Protein AF-A0A9D2LY71-F1 (afdb_monomer_lite)

Structure (mmCIF, N/CA/C/O backbone):
data_AF-A0A9D2LY71-F1
#
_entry.id   AF-A0A9D2LY71-F1
#
loop_
_atom_site.group_PDB
_atom_site.id
_atom_site.type_symbol
_atom_site.label_atom_id
_atom_site.label_alt_id
_atom_site.label_comp_id
_atom_site.label_asym_id
_atom_site.label_entity_id
_atom_site.label_seq_id
_atom_site.pdbx_PDB_ins_code
_atom_site.Cartn_x
_atom_site.Cartn_y
_atom_site.Cartn_z
_atom_site.occupancy
_atom_site.B_iso_or_equiv
_atom_site.auth_seq_id
_atom_site.auth_comp_id
_atom_site.auth_asym_id
_atom_site.auth_atom_id
_atom_site.pdbx_PDB_model_num
ATOM 1 N N . MET A 1 1 ? 0.838 22.059 14.231 1.00 53.69 1 MET A N 1
ATOM 2 C CA . MET A 1 1 ? -0.315 21.622 13.424 1.00 53.69 1 MET A CA 1
ATOM 3 C C . MET A 1 1 ? -0.124 20.137 13.253 1.00 53.69 1 MET A C 1
ATOM 5 O O . MET A 1 1 ? 0.918 19.759 12.726 1.00 53.69 1 MET A O 1
ATOM 9 N N . ASP A 1 2 ? -1.015 19.324 13.809 1.00 83.06 2 ASP A N 1
ATOM 10 C CA . ASP A 1 2 ? -0.918 17.875 13.637 1.00 83.06 2 ASP A CA 1
ATOM 11 C C . ASP A 1 2 ? -1.165 17.541 12.164 1.00 83.06 2 ASP A C 1
ATOM 13 O O . ASP A 1 2 ? -2.017 18.160 11.521 1.00 83.06 2 ASP A O 1
ATOM 17 N N . LYS A 1 3 ? -0.361 16.631 11.607 1.00 89.75 3 LYS A N 1
ATOM 18 C CA . LYS A 1 3 ? -0.497 16.214 10.208 1.00 89.75 3 LYS A CA 1
ATOM 19 C C . LYS A 1 3 ? -1.794 15.438 10.031 1.00 89.75 3 LYS A C 1
ATOM 21 O O . LYS A 1 3 ? -2.147 14.608 10.866 1.00 89.75 3 LYS A O 1
ATOM 26 N N . MET A 1 4 ? -2.471 15.677 8.916 1.00 95.06 4 MET A N 1
ATOM 27 C CA . MET A 1 4 ? -3.653 14.907 8.544 1.00 95.06 4 MET A CA 1
ATOM 28 C C . MET A 1 4 ? -3.239 13.500 8.104 1.00 95.06 4 MET A C 1
ATOM 30 O O . MET A 1 4 ? -2.153 13.306 7.559 1.00 95.06 4 MET A O 1
ATOM 34 N N . ILE A 1 5 ? -4.115 12.511 8.295 1.00 97.31 5 ILE A N 1
ATOM 35 C CA . ILE A 1 5 ? -3.808 11.104 7.989 1.00 97.31 5 ILE A CA 1
ATOM 36 C C . ILE A 1 5 ? -3.322 10.882 6.544 1.00 97.31 5 ILE A C 1
ATOM 38 O O . ILE A 1 5 ? -2.374 10.127 6.355 1.00 97.31 5 ILE A O 1
ATOM 42 N N . HIS A 1 6 ? -3.885 11.568 5.539 1.00 97.62 6 HIS A N 1
ATOM 43 C CA . HIS A 1 6 ? -3.418 11.445 4.148 1.00 97.62 6 HIS A CA 1
ATOM 44 C C . HIS A 1 6 ? -1.952 11.877 3.985 1.00 97.62 6 HIS A C 1
ATOM 46 O O . HIS A 1 6 ? -1.190 11.187 3.317 1.00 97.62 6 HIS A O 1
ATOM 52 N N . GLN A 1 7 ? -1.530 12.942 4.677 1.00 97.69 7 GLN A N 1
ATOM 53 C CA . GLN A 1 7 ? -0.146 13.431 4.659 1.00 97.69 7 GLN A CA 1
ATOM 54 C C . GLN A 1 7 ? 0.801 12.427 5.326 1.00 97.69 7 GLN A C 1
ATOM 56 O O . GLN A 1 7 ? 1.894 12.174 4.834 1.00 97.69 7 GLN A O 1
ATOM 61 N N . LEU A 1 8 ? 0.374 11.809 6.433 1.00 97.94 8 LEU A N 1
ATOM 62 C CA . LEU A 1 8 ? 1.162 10.773 7.109 1.00 97.94 8 LEU A CA 1
ATOM 63 C C . LEU A 1 8 ? 1.327 9.520 6.237 1.00 97.94 8 LEU A C 1
ATOM 65 O O . LEU A 1 8 ? 2.415 8.942 6.185 1.00 97.94 8 LEU A O 1
ATOM 69 N N . ILE A 1 9 ? 0.256 9.108 5.550 1.00 98.19 9 ILE A N 1
ATOM 70 C CA . ILE A 1 9 ? 0.277 7.993 4.597 1.00 98.19 9 ILE A CA 1
ATOM 71 C C . ILE A 1 9 ? 1.227 8.306 3.439 1.00 98.19 9 ILE A C 1
ATOM 73 O O . ILE A 1 9 ? 2.107 7.496 3.159 1.00 98.19 9 ILE A O 1
ATOM 77 N N . GLU A 1 10 ? 1.092 9.474 2.809 1.00 98.19 10 GLU A N 1
ATOM 78 C CA . GLU A 1 10 ? 1.968 9.937 1.729 1.00 98.19 10 GLU A CA 1
ATOM 79 C C . GLU A 1 10 ? 3.444 9.899 2.141 1.00 98.19 10 GLU A C 1
ATOM 81 O O . GLU A 1 10 ? 4.254 9.263 1.469 1.00 98.19 10 GLU A O 1
ATOM 86 N N . GLU A 1 11 ? 3.794 10.508 3.275 1.00 98.06 11 GLU A N 1
ATOM 87 C CA . GLU A 1 11 ? 5.174 10.551 3.770 1.00 98.06 11 GLU A CA 1
ATOM 88 C C . GLU A 1 11 ? 5.741 9.158 4.036 1.00 98.06 11 GLU A C 1
ATOM 90 O O . GLU A 1 11 ? 6.899 8.875 3.714 1.00 98.06 11 GLU A O 1
ATOM 95 N N . THR A 1 12 ? 4.926 8.272 4.606 1.00 97.94 12 THR A N 1
ATOM 96 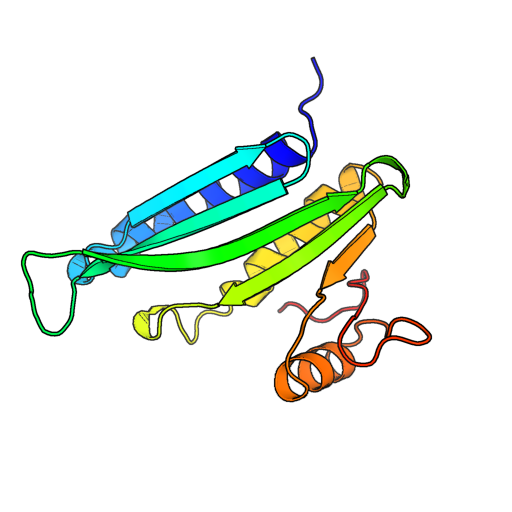C CA . THR A 1 12 ? 5.360 6.915 4.936 1.00 97.94 12 THR A CA 1
ATOM 97 C C . THR A 1 12 ? 5.531 6.065 3.685 1.00 97.94 12 THR A C 1
ATOM 99 O O . THR A 1 12 ? 6.518 5.339 3.568 1.00 97.94 12 THR A O 1
ATOM 102 N N . VAL A 1 13 ? 4.599 6.152 2.734 1.00 97.94 13 VAL A N 1
ATOM 103 C CA . VAL A 1 13 ? 4.693 5.418 1.469 1.00 97.94 13 VAL A CA 1
ATOM 104 C C . VAL A 1 13 ? 5.849 5.954 0.625 1.00 97.94 13 VAL A C 1
ATOM 106 O O . VAL A 1 13 ? 6.623 5.155 0.106 1.00 97.94 13 VAL A O 1
ATOM 109 N N . SER A 1 14 ? 6.035 7.275 0.569 1.00 98.31 14 SER A N 1
ATOM 110 C CA . SER A 1 14 ? 7.176 7.909 -0.100 1.00 98.31 14 SER A CA 1
ATOM 111 C C . SER A 1 14 ? 8.502 7.431 0.489 1.00 98.31 14 SER A C 1
ATOM 113 O O . SER A 1 14 ? 9.340 6.889 -0.229 1.00 98.31 14 SER A O 1
ATOM 115 N N . SER A 1 15 ? 8.655 7.506 1.815 1.00 98.25 15 SER A N 1
ATOM 116 C CA . SER A 1 15 ? 9.868 7.052 2.510 1.00 98.25 15 SER A CA 1
ATOM 117 C C . SER A 1 15 ? 10.141 5.561 2.302 1.00 98.25 15 SER A C 1
ATOM 119 O O . SER A 1 15 ? 11.295 5.147 2.217 1.00 98.25 15 SER A O 1
ATOM 121 N N . TYR A 1 16 ? 9.086 4.746 2.210 1.00 97.75 16 TYR A N 1
ATOM 122 C CA . TYR A 1 16 ? 9.205 3.315 1.946 1.00 97.75 16 TYR A CA 1
ATOM 123 C C . TYR A 1 16 ? 9.608 3.008 0.498 1.00 97.75 16 TYR A C 1
ATOM 125 O O . TYR A 1 16 ? 10.341 2.049 0.265 1.00 97.75 16 TYR A O 1
ATOM 133 N N . LEU A 1 17 ? 9.141 3.803 -0.470 1.00 97.38 17 LEU A N 1
ATOM 134 C CA . LEU A 1 17 ? 9.424 3.592 -1.889 1.00 97.38 17 LEU A CA 1
ATOM 135 C C . LEU A 1 17 ? 10.752 4.192 -2.351 1.00 97.38 17 LEU A C 1
ATOM 137 O O . LEU A 1 17 ? 11.350 3.672 -3.289 1.00 97.38 17 LEU A O 1
ATOM 141 N N . HIS A 1 18 ? 11.235 5.245 -1.694 1.00 97.94 18 HIS A N 1
ATOM 142 C CA . HIS A 1 18 ? 12.435 5.972 -2.107 1.00 97.94 18 HIS A CA 1
ATOM 143 C C . HIS A 1 18 ? 13.683 5.083 -2.290 1.00 97.94 18 HIS A C 1
ATOM 145 O O . HIS A 1 18 ? 14.332 5.194 -3.330 1.00 97.94 18 HIS A O 1
ATOM 151 N N . PRO A 1 19 ? 13.996 4.125 -1.389 1.00 97.31 19 PRO A N 1
ATOM 152 C CA . PRO A 1 19 ? 15.132 3.220 -1.587 1.00 97.31 19 PRO A CA 1
ATOM 153 C C . PRO A 1 19 ? 15.035 2.367 -2.862 1.00 97.31 19 PRO A C 1
ATOM 155 O O . PRO A 1 19 ? 16.057 1.967 -3.417 1.00 97.31 19 PRO A O 1
ATOM 158 N N . PHE A 1 20 ? 13.821 2.110 -3.363 1.00 96.69 20 PHE A N 1
ATOM 159 C CA . PHE A 1 20 ? 13.619 1.292 -4.557 1.00 96.69 20 PHE A CA 1
ATOM 160 C C . PHE A 1 20 ? 14.036 1.983 -5.861 1.00 96.69 20 PHE A C 1
ATOM 162 O O . PHE A 1 20 ? 14.243 1.291 -6.856 1.00 96.69 20 PHE A O 1
ATOM 169 N N . GLN A 1 21 ? 14.206 3.310 -5.869 1.00 96.50 21 GLN A N 1
ATOM 170 C CA . GLN A 1 21 ? 14.766 4.027 -7.023 1.00 96.50 21 GLN A CA 1
ATOM 171 C C . GLN A 1 21 ? 16.212 3.604 -7.299 1.00 96.50 21 GLN A C 1
ATOM 173 O O . GLN A 1 21 ? 16.581 3.417 -8.455 1.00 96.50 21 GLN A O 1
ATOM 178 N N . GLU A 1 22 ? 17.013 3.373 -6.254 1.00 96.88 22 GLU A N 1
ATOM 179 C CA . GLU A 1 22 ? 18.373 2.850 -6.421 1.00 96.88 22 GLU A CA 1
ATOM 180 C C . GLU A 1 22 ? 18.358 1.338 -6.691 1.00 96.88 22 GLU A C 1
ATOM 182 O O . GLU A 1 22 ? 19.022 0.882 -7.624 1.00 96.88 22 GLU A O 1
ATOM 187 N N . ASP A 1 23 ? 17.565 0.561 -5.937 1.00 95.94 23 ASP A N 1
ATOM 188 C CA . ASP A 1 23 ? 17.487 -0.902 -6.105 1.00 95.94 23 ASP A CA 1
ATOM 189 C C . ASP A 1 23 ? 17.052 -1.322 -7.519 1.00 95.94 23 ASP A C 1
ATOM 191 O O . ASP A 1 23 ? 17.479 -2.371 -8.006 1.00 95.94 23 ASP A O 1
ATOM 195 N N . TYR A 1 24 ? 16.196 -0.524 -8.166 1.00 95.38 24 TYR A N 1
ATOM 196 C CA . TYR A 1 24 ? 15.637 -0.798 -9.492 1.00 95.38 24 TYR A CA 1
ATOM 197 C C . TYR A 1 24 ? 16.015 0.272 -10.528 1.00 95.38 24 TYR A C 1
ATOM 199 O O . TYR A 1 24 ? 15.279 0.502 -11.494 1.00 95.38 24 TYR A O 1
ATOM 207 N N . LYS A 1 25 ? 17.177 0.918 -10.373 1.00 94.69 25 LYS A N 1
ATOM 208 C CA . LYS A 1 25 ? 17.662 1.933 -11.328 1.00 94.69 25 LYS A CA 1
ATOM 209 C C . LYS A 1 25 ? 17.787 1.410 -12.760 1.00 94.69 25 LYS A C 1
ATOM 211 O O . LYS A 1 25 ? 17.513 2.138 -13.710 1.00 94.69 25 LYS A O 1
ATOM 216 N N . ASP A 1 26 ? 18.118 0.127 -12.925 1.00 93.19 26 ASP A N 1
ATOM 217 C CA . ASP A 1 26 ? 18.224 -0.528 -14.236 1.00 93.19 26 ASP A CA 1
ATOM 218 C C . ASP A 1 26 ? 16.858 -0.655 -14.933 1.00 93.19 26 ASP A C 1
ATOM 220 O O . ASP A 1 26 ? 16.776 -0.782 -16.157 1.00 93.19 26 ASP A O 1
ATOM 224 N N . GLN A 1 27 ? 15.771 -0.606 -14.157 1.00 94.44 27 GLN A N 1
ATOM 225 C CA . GLN A 1 27 ? 14.397 -0.551 -14.647 1.00 94.44 27 GLN A CA 1
ATOM 226 C C . GLN A 1 27 ? 13.896 0.892 -14.776 1.00 94.44 27 GLN A C 1
ATOM 228 O O . GLN A 1 27 ? 12.728 1.078 -15.104 1.00 94.44 27 GLN A O 1
ATOM 233 N N . ALA A 1 28 ? 14.747 1.900 -14.545 1.00 94.62 28 ALA A N 1
ATOM 234 C CA . ALA A 1 28 ? 14.365 3.309 -14.471 1.00 94.62 28 ALA A CA 1
ATOM 235 C C . ALA A 1 28 ? 13.160 3.527 -13.536 1.00 94.62 28 ALA A C 1
ATOM 237 O O . ALA A 1 28 ? 12.208 4.217 -13.900 1.00 94.62 28 ALA A O 1
ATOM 238 N N . PHE A 1 29 ? 13.172 2.859 -12.374 1.00 96.19 29 PHE A N 1
ATOM 239 C CA . PHE A 1 29 ? 12.079 2.954 -11.415 1.00 96.19 29 PHE A CA 1
ATOM 240 C C . PHE A 1 29 ? 11.968 4.368 -10.851 1.00 96.19 29 PHE A C 1
ATOM 242 O O . PHE A 1 29 ? 12.928 4.903 -10.298 1.00 96.19 29 PHE A O 1
ATOM 249 N N . ASP A 1 30 ? 10.768 4.924 -10.938 1.00 97.44 30 ASP A N 1
ATOM 250 C CA . ASP A 1 30 ? 10.399 6.181 -10.301 1.00 97.44 30 ASP A CA 1
ATOM 251 C C . ASP A 1 30 ? 8.943 6.123 -9.821 1.00 97.44 30 ASP A C 1
ATOM 253 O O . ASP A 1 30 ? 8.212 5.182 -10.145 1.00 97.44 30 ASP A O 1
ATOM 257 N N . PHE A 1 31 ? 8.497 7.105 -9.041 1.00 98.31 31 PHE A N 1
ATOM 258 C CA . PHE A 1 31 ? 7.120 7.163 -8.564 1.00 98.31 31 PHE A CA 1
ATOM 259 C C . PHE A 1 31 ? 6.632 8.590 -8.308 1.00 98.31 31 PHE A C 1
ATOM 261 O O . PHE A 1 31 ? 7.395 9.491 -7.976 1.00 98.31 31 PHE A O 1
ATOM 268 N N . SER A 1 32 ? 5.319 8.772 -8.413 1.00 98.19 32 SER A N 1
ATOM 269 C CA . SER A 1 32 ? 4.602 9.972 -7.993 1.00 98.19 32 SER A CA 1
ATOM 270 C C . SER A 1 32 ? 3.475 9.592 -7.038 1.00 98.19 32 SER A C 1
ATOM 272 O O . SER A 1 32 ? 2.889 8.511 -7.154 1.00 98.19 32 SER A O 1
ATOM 274 N N . ILE A 1 33 ? 3.176 10.480 -6.090 1.00 98.56 33 ILE A N 1
ATOM 275 C CA . ILE A 1 33 ? 2.071 10.311 -5.146 1.00 98.56 33 ILE A CA 1
ATOM 276 C C . ILE A 1 33 ? 1.116 11.487 -5.304 1.00 98.56 33 ILE A C 1
ATOM 278 O O . ILE A 1 33 ? 1.511 12.634 -5.110 1.00 98.56 33 ILE A O 1
ATOM 282 N N . ASP A 1 34 ? -0.136 11.179 -5.619 1.00 98.19 34 ASP A N 1
ATOM 283 C CA . ASP A 1 34 ? -1.237 12.130 -5.604 1.00 98.19 34 ASP A CA 1
ATOM 284 C C . ASP A 1 34 ? -2.009 11.946 -4.297 1.00 98.19 34 ASP A C 1
ATOM 286 O O . ASP A 1 34 ? -2.614 10.903 -4.040 1.00 98.19 34 ASP A O 1
ATOM 290 N N . SER A 1 35 ? -1.940 12.958 -3.438 1.00 96.88 35 SER A N 1
ATOM 291 C CA . SER A 1 35 ? -2.446 12.922 -2.069 1.00 96.88 35 SER A CA 1
ATOM 292 C C . SER A 1 35 ? -3.497 14.006 -1.878 1.00 96.88 35 SER A C 1
ATOM 294 O O . SER A 1 35 ? -3.263 15.192 -2.120 1.00 96.88 35 SER A O 1
ATOM 296 N N . TYR A 1 36 ? -4.681 13.588 -1.449 1.00 94.56 36 TYR A N 1
ATOM 297 C CA . TYR A 1 36 ? -5.835 14.442 -1.220 1.00 94.56 36 TYR A CA 1
ATOM 298 C C . TYR A 1 36 ? -6.429 14.144 0.149 1.00 94.56 36 TYR A C 1
ATOM 300 O O . TYR A 1 36 ? -6.204 13.086 0.732 1.00 94.56 36 TYR A O 1
ATOM 308 N N . PHE A 1 37 ? -7.279 15.052 0.629 1.00 96.12 37 PHE A N 1
ATOM 309 C CA . PHE A 1 37 ? -7.959 14.896 1.914 1.00 96.12 37 PHE A CA 1
ATOM 310 C C . PHE A 1 37 ? -8.590 13.500 2.086 1.00 96.12 37 PHE A C 1
ATOM 312 O O . PHE A 1 37 ? -8.336 12.848 3.092 1.00 96.12 37 PHE A O 1
ATOM 319 N N . ASN A 1 38 ? -9.289 13.008 1.054 1.00 97.12 38 ASN A N 1
ATOM 320 C CA . ASN A 1 38 ? -10.035 11.745 1.081 1.00 97.12 38 ASN A CA 1
ATOM 321 C C . ASN A 1 38 ? -9.325 10.559 0.401 1.00 97.12 38 ASN A C 1
ATOM 323 O O . ASN A 1 38 ? -9.971 9.538 0.158 1.00 97.12 38 ASN A O 1
ATOM 327 N N . GLY A 1 39 ? -8.047 10.653 0.027 1.00 97.25 39 GLY A N 1
ATOM 328 C CA . GLY A 1 39 ? -7.414 9.545 -0.691 1.00 97.25 39 GLY A CA 1
ATOM 329 C C . GLY A 1 39 ? -5.966 9.764 -1.088 1.00 97.25 39 GLY A C 1
ATOM 330 O O . GLY A 1 39 ? -5.480 10.890 -1.124 1.00 97.25 39 GLY A O 1
ATOM 331 N N . VAL A 1 40 ? -5.293 8.659 -1.396 1.00 98.44 40 VAL A N 1
ATOM 332 C CA . VAL A 1 40 ? -3.903 8.634 -1.862 1.00 98.44 40 VAL A CA 1
ATOM 333 C C . VAL A 1 40 ? -3.801 7.662 -3.034 1.00 98.44 40 VAL A C 1
ATOM 335 O O . VAL A 1 40 ? -4.271 6.524 -2.948 1.00 98.44 40 VAL A O 1
ATOM 338 N N . GLU A 1 41 ? -3.177 8.100 -4.122 1.00 98.69 41 GLU A N 1
ATOM 339 C CA . GLU A 1 41 ? -2.820 7.270 -5.269 1.00 98.69 41 GLU A CA 1
ATOM 340 C C . GLU A 1 41 ? -1.310 7.322 -5.500 1.00 98.69 41 GLU A C 1
ATOM 342 O O . GLU A 1 41 ? -0.689 8.379 -5.431 1.00 98.69 41 GLU A O 1
ATOM 347 N N . VAL A 1 42 ? -0.715 6.163 -5.769 1.00 98.50 42 VAL A N 1
ATOM 348 C CA . VAL A 1 42 ? 0.703 6.038 -6.096 1.00 98.50 42 VAL A CA 1
ATOM 349 C C . VAL A 1 42 ? 0.828 5.447 -7.483 1.00 98.50 42 VAL A C 1
ATOM 351 O O . VAL A 1 42 ? 0.455 4.291 -7.711 1.00 98.50 42 VAL A O 1
ATOM 354 N N . THR A 1 43 ? 1.415 6.223 -8.384 1.00 98.44 43 THR A N 1
ATOM 355 C CA . THR A 1 43 ? 1.796 5.763 -9.716 1.00 98.44 43 THR A CA 1
ATOM 356 C C . THR A 1 43 ? 3.295 5.526 -9.735 1.00 98.44 43 THR A C 1
ATOM 358 O O . THR A 1 43 ? 4.069 6.402 -9.364 1.00 98.44 43 THR A O 1
ATOM 361 N N . VAL A 1 44 ? 3.712 4.338 -10.164 1.00 97.56 44 VAL A N 1
ATOM 362 C CA . VAL A 1 44 ? 5.119 4.039 -10.443 1.00 97.56 44 VAL A CA 1
ATOM 363 C C . VAL A 1 44 ? 5.384 4.085 -11.936 1.00 97.56 44 VAL A C 1
ATOM 365 O O . VAL A 1 44 ? 4.495 3.829 -12.748 1.00 97.56 44 VAL A O 1
ATOM 368 N N . TYR A 1 45 ? 6.628 4.366 -12.286 1.00 96.88 45 TYR A N 1
ATOM 369 C CA . TYR A 1 45 ? 7.129 4.428 -13.647 1.00 96.88 45 TYR A CA 1
ATOM 370 C C . TYR A 1 45 ? 8.309 3.476 -13.770 1.00 96.88 45 TYR A C 1
ATOM 372 O O . TYR A 1 45 ? 9.106 3.339 -12.845 1.00 96.88 45 TYR A O 1
ATOM 380 N N . TYR A 1 46 ? 8.405 2.789 -14.901 1.00 95.00 46 TYR A N 1
ATOM 381 C CA . TYR A 1 46 ? 9.547 1.941 -15.228 1.00 95.00 46 TYR A CA 1
ATOM 382 C C . TYR A 1 46 ? 9.718 1.839 -16.739 1.00 95.00 46 TYR A C 1
ATOM 384 O O . TYR A 1 46 ? 8.799 2.123 -17.507 1.00 95.00 46 TYR A O 1
ATOM 392 N N . LYS A 1 47 ? 10.904 1.430 -17.177 1.00 93.75 47 LYS A N 1
ATOM 393 C CA . LYS A 1 47 ? 11.271 1.269 -18.582 1.00 93.75 47 LYS A CA 1
ATOM 394 C C . LYS A 1 47 ? 10.257 0.404 -19.334 1.00 93.75 47 LYS A C 1
ATOM 396 O O . LYS A 1 47 ? 9.942 -0.707 -18.909 1.00 93.75 47 LYS A O 1
ATOM 401 N N . ASN A 1 48 ? 9.777 0.889 -20.476 1.00 90.06 48 ASN A N 1
ATOM 402 C CA . ASN A 1 48 ? 8.915 0.107 -21.353 1.00 90.06 48 ASN A CA 1
ATOM 403 C C . ASN A 1 48 ? 9.722 -1.012 -22.043 1.00 90.06 48 ASN A C 1
ATOM 405 O O . ASN A 1 48 ? 10.754 -0.759 -22.666 1.00 90.06 48 ASN A O 1
ATOM 409 N N . GLU A 1 49 ? 9.239 -2.255 -21.947 1.00 81.81 49 GLU A N 1
ATOM 410 C CA . GLU A 1 49 ? 9.923 -3.442 -22.490 1.00 81.81 49 GLU A CA 1
ATOM 411 C C . GLU A 1 49 ? 10.074 -3.408 -24.022 1.00 81.81 49 GLU A C 1
ATOM 413 O O . GLU A 1 49 ? 11.028 -3.967 -24.561 1.00 81.81 49 GLU A O 1
ATOM 418 N N . TYR A 1 50 ? 9.163 -2.732 -24.726 1.00 86.38 50 TYR A N 1
ATOM 419 C CA . TYR A 1 50 ?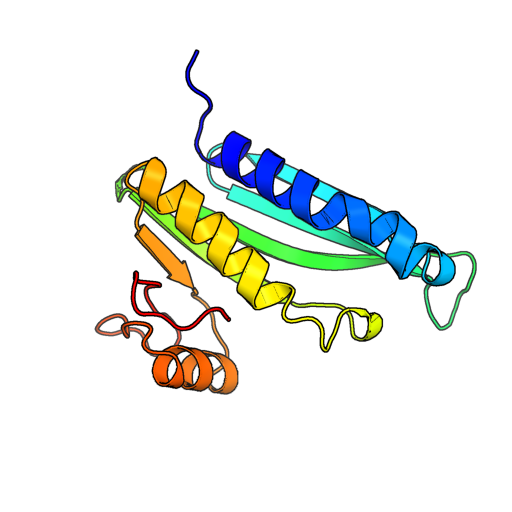 9.132 -2.654 -26.190 1.00 86.38 50 TYR A CA 1
ATOM 420 C C . TYR A 1 50 ? 9.700 -1.339 -26.732 1.00 86.38 50 TYR A C 1
ATOM 422 O O . TYR A 1 50 ? 10.076 -1.267 -27.902 1.00 86.38 50 TYR A O 1
ATOM 430 N N . LYS A 1 51 ? 9.763 -0.299 -25.893 1.00 88.62 51 LYS A N 1
ATOM 431 C CA . LYS A 1 51 ? 10.255 1.035 -26.247 1.00 88.62 51 LYS A CA 1
ATOM 432 C C . LYS A 1 51 ? 11.185 1.580 -25.155 1.00 88.62 51 LYS A C 1
ATOM 434 O O . LYS A 1 51 ? 10.738 2.329 -24.295 1.00 88.62 51 LYS A O 1
ATOM 439 N N . PRO A 1 52 ? 12.480 1.230 -25.189 1.00 80.31 52 PRO A N 1
ATOM 440 C CA . PRO A 1 52 ? 13.442 1.533 -24.127 1.00 80.31 52 PRO A CA 1
ATOM 441 C C . PRO A 1 52 ? 13.560 2.999 -23.688 1.00 80.31 52 PRO A C 1
ATOM 443 O O . PRO A 1 52 ? 13.998 3.228 -22.563 1.00 80.31 52 PRO A O 1
ATOM 446 N N . ASP A 1 53 ? 13.196 3.946 -24.554 1.00 85.56 53 ASP A N 1
ATOM 447 C CA . ASP A 1 53 ? 13.256 5.391 -24.294 1.00 85.56 53 ASP A CA 1
ATOM 448 C C . ASP A 1 53 ? 11.960 5.949 -23.664 1.00 85.56 53 ASP A C 1
ATOM 450 O O . ASP A 1 53 ? 11.899 7.125 -23.311 1.00 85.56 53 ASP A O 1
ATOM 454 N N . GLU A 1 54 ? 10.914 5.125 -23.520 1.00 90.81 54 GLU A N 1
ATOM 455 C CA . GLU A 1 54 ? 9.636 5.483 -22.894 1.00 90.81 54 GLU A CA 1
ATOM 456 C C . GLU A 1 54 ? 9.495 4.826 -21.507 1.00 90.81 54 GLU A C 1
ATOM 458 O O . GLU A 1 54 ? 9.953 3.702 -21.266 1.00 90.81 54 GLU A O 1
ATOM 463 N N . THR A 1 55 ? 8.799 5.503 -20.591 1.00 91.44 55 THR A N 1
ATOM 464 C CA . THR A 1 55 ? 8.378 4.933 -19.305 1.00 91.44 55 THR A CA 1
ATOM 465 C C . THR A 1 55 ? 6.929 4.455 -19.367 1.00 91.44 55 THR A C 1
ATOM 467 O O . THR A 1 55 ? 6.085 5.006 -20.071 1.00 91.44 55 THR A O 1
ATOM 470 N N . THR A 1 56 ? 6.634 3.391 -18.627 1.00 92.62 56 THR A N 1
ATOM 471 C CA . THR A 1 56 ? 5.296 2.818 -18.477 1.00 92.62 56 THR A CA 1
ATOM 472 C C . THR A 1 56 ? 4.744 3.212 -17.110 1.00 92.62 56 THR A C 1
ATOM 474 O O . THR A 1 56 ? 5.330 2.799 -16.106 1.00 92.62 56 THR A O 1
ATOM 477 N N . PRO A 1 57 ? 3.648 3.991 -17.036 1.00 95.12 57 PRO A N 1
ATOM 478 C CA . PRO A 1 57 ? 2.976 4.268 -15.774 1.00 95.12 57 PRO A CA 1
ATOM 479 C C . PRO A 1 57 ? 2.204 3.035 -15.290 1.00 95.12 57 PRO A C 1
ATOM 481 O O . PRO A 1 57 ? 1.625 2.288 -16.083 1.00 95.12 57 PRO A O 1
ATOM 484 N N . PHE A 1 58 ? 2.166 2.829 -13.977 1.00 95.38 58 PHE A N 1
ATOM 485 C CA . PHE A 1 58 ? 1.458 1.723 -13.344 1.00 95.38 58 PHE A CA 1
ATOM 486 C C . PHE A 1 58 ? 0.926 2.143 -11.971 1.00 95.38 58 PHE A C 1
ATOM 488 O O . PHE A 1 58 ? 1.696 2.568 -11.112 1.00 95.38 58 PHE A O 1
ATOM 495 N N . VAL A 1 59 ? -0.381 1.997 -11.739 1.00 97.00 59 VAL A N 1
ATOM 496 C CA . VAL A 1 59 ? -0.995 2.332 -10.443 1.00 97.00 59 VAL A CA 1
ATOM 497 C C . VAL A 1 59 ? -0.634 1.253 -9.424 1.00 97.00 59 VAL A C 1
ATOM 499 O O . VAL A 1 59 ? -1.173 0.144 -9.442 1.00 97.00 59 VAL A O 1
ATOM 502 N N . LEU A 1 60 ? 0.297 1.584 -8.532 1.00 97.31 60 LEU A N 1
ATOM 503 C CA . LEU A 1 60 ? 0.811 0.677 -7.514 1.00 97.31 60 LEU A CA 1
ATOM 504 C C . LEU A 1 60 ? -0.125 0.602 -6.305 1.00 97.31 60 LEU A C 1
ATOM 506 O O . LEU A 1 60 ? -0.400 -0.494 -5.823 1.00 97.31 60 LEU A O 1
ATOM 510 N N . LEU A 1 61 ? -0.637 1.741 -5.835 1.00 98.31 61 LEU A N 1
ATOM 511 C CA . LEU A 1 61 ? -1.502 1.843 -4.657 1.00 98.31 61 LEU A CA 1
ATOM 512 C C . LEU A 1 61 ? -2.636 2.826 -4.940 1.00 98.31 61 LEU A C 1
ATOM 514 O O . LEU A 1 61 ? -2.394 3.903 -5.475 1.00 98.31 61 LEU A O 1
ATOM 518 N N . ARG A 1 62 ? -3.856 2.476 -4.535 1.00 98.50 62 ARG A N 1
ATOM 519 C CA . ARG A 1 62 ? -4.980 3.411 -4.427 1.00 98.50 62 ARG A CA 1
ATOM 520 C C . ARG A 1 62 ? -5.697 3.156 -3.117 1.00 98.50 62 ARG A C 1
ATOM 522 O O . ARG A 1 62 ? -6.018 2.007 -2.801 1.00 98.50 62 ARG A O 1
ATOM 529 N N . LEU A 1 63 ? -5.948 4.225 -2.374 1.00 98.44 63 LEU A N 1
ATOM 530 C CA . LEU A 1 63 ? -6.761 4.175 -1.172 1.00 98.44 63 LEU A CA 1
ATOM 531 C C . LEU A 1 63 ? -7.684 5.380 -1.038 1.00 98.44 63 LEU A C 1
ATOM 533 O O . LEU A 1 63 ? -7.392 6.475 -1.521 1.00 98.44 63 LEU A O 1
ATOM 537 N N . SER A 1 64 ? -8.786 5.157 -0.335 1.00 98.50 64 SER A N 1
ATOM 538 C CA . SER A 1 64 ? -9.749 6.176 0.068 1.00 98.50 64 SER A CA 1
ATOM 539 C C . SER A 1 64 ? -9.790 6.287 1.586 1.00 98.50 64 SER A C 1
ATOM 541 O O . SER A 1 64 ? -9.587 5.305 2.300 1.00 98.50 64 SER A O 1
ATOM 543 N N . ILE A 1 65 ? -10.051 7.491 2.083 1.00 98.56 65 ILE A N 1
ATOM 544 C CA . ILE A 1 65 ? -10.127 7.802 3.507 1.00 98.56 65 ILE A CA 1
ATOM 545 C C . ILE A 1 65 ? -11.537 8.305 3.797 1.00 98.56 65 ILE A C 1
ATOM 547 O O . ILE A 1 65 ? -11.943 9.376 3.349 1.00 98.56 65 ILE A O 1
ATOM 551 N N . LEU A 1 66 ? -12.291 7.506 4.543 1.00 98.00 66 LEU A N 1
ATOM 552 C CA . LEU A 1 66 ? -13.650 7.804 4.970 1.00 98.00 66 LEU A CA 1
ATOM 553 C C . LEU A 1 66 ? -13.596 8.392 6.378 1.00 98.00 66 LEU A C 1
ATOM 555 O O . LEU A 1 66 ? -13.608 7.668 7.376 1.00 98.00 66 LEU A O 1
ATOM 559 N N . HIS A 1 67 ? -13.503 9.718 6.460 1.00 97.44 67 HIS A N 1
ATOM 560 C CA . HIS A 1 67 ? -13.344 10.426 7.732 1.00 97.44 67 HIS A CA 1
ATOM 561 C C . HIS A 1 67 ? -14.526 10.237 8.690 1.00 97.44 67 HIS A C 1
ATOM 563 O O . HIS A 1 67 ? -14.301 10.040 9.883 1.00 97.44 67 HIS A O 1
ATOM 569 N N . ASP A 1 68 ? -15.759 10.217 8.176 1.00 97.25 68 ASP A N 1
ATOM 570 C CA . ASP A 1 68 ? -16.973 10.094 8.996 1.00 97.25 68 ASP A CA 1
ATOM 571 C C . ASP A 1 68 ? -17.031 8.768 9.764 1.00 97.25 68 ASP A C 1
ATOM 573 O O . ASP A 1 68 ? -17.489 8.714 10.905 1.00 97.25 68 ASP A O 1
ATOM 577 N N . CYS A 1 69 ? -16.517 7.698 9.155 1.00 96.75 69 CYS A N 1
ATOM 578 C CA . CYS A 1 69 ? -16.484 6.362 9.746 1.00 96.75 69 CYS A CA 1
ATOM 579 C C . CYS A 1 69 ? -15.110 5.990 10.315 1.00 96.75 69 CYS A C 1
ATOM 581 O O . CYS A 1 69 ? -14.967 4.902 10.864 1.00 96.75 69 CYS A O 1
ATOM 583 N N . LYS A 1 70 ? -14.110 6.870 10.178 1.00 98.06 70 LYS A N 1
ATOM 584 C CA . LYS A 1 70 ? -12.699 6.612 10.498 1.00 98.06 70 LYS A CA 1
ATOM 585 C C . LYS A 1 70 ? -12.173 5.325 9.861 1.00 98.06 70 LYS A C 1
ATOM 587 O O . LYS A 1 70 ? -11.654 4.443 10.538 1.00 98.06 70 LYS A O 1
ATOM 592 N N . GLN A 1 71 ? -12.298 5.220 8.542 1.00 98.44 71 GLN A N 1
ATOM 593 C CA . GLN A 1 71 ? -11.820 4.056 7.794 1.00 98.44 71 GLN A CA 1
ATOM 594 C C . GLN A 1 71 ? -10.865 4.461 6.677 1.00 98.44 71 GLN A C 1
ATOM 596 O O . GLN A 1 71 ? -11.049 5.491 6.032 1.00 98.44 71 GLN A O 1
ATOM 601 N N . VAL A 1 72 ? -9.861 3.628 6.431 1.00 98.75 72 VAL A N 1
ATOM 602 C CA . VAL A 1 72 ? -9.010 3.672 5.242 1.00 98.75 72 VAL A CA 1
ATOM 603 C C . VAL A 1 72 ? -9.301 2.424 4.424 1.00 98.75 72 VAL A C 1
ATOM 605 O O . VAL A 1 72 ? -9.273 1.315 4.953 1.00 98.75 72 VAL A O 1
ATOM 608 N N . HIS A 1 73 ? -9.605 2.591 3.142 1.00 98.56 73 HIS A N 1
ATOM 609 C CA . HIS A 1 73 ? -9.919 1.499 2.221 1.00 98.56 73 HIS A CA 1
ATOM 610 C C . HIS A 1 73 ? -8.842 1.433 1.144 1.00 98.56 73 HIS A C 1
ATOM 612 O O . HIS A 1 73 ? -8.727 2.358 0.347 1.00 98.56 73 HIS A O 1
ATOM 618 N N . ILE A 1 74 ? -8.058 0.357 1.107 1.00 98.62 74 ILE A N 1
ATOM 619 C CA . ILE A 1 74 ? -7.138 0.063 0.002 1.00 98.62 74 ILE A CA 1
ATOM 620 C C . ILE A 1 74 ? -7.929 -0.687 -1.072 1.00 98.62 74 ILE A C 1
ATOM 622 O O . ILE A 1 74 ? -8.283 -1.845 -0.865 1.00 98.62 74 ILE A O 1
ATOM 626 N N . SER A 1 75 ? -8.178 -0.044 -2.212 1.00 97.56 75 SER A N 1
ATOM 627 C CA . SER A 1 75 ? -8.870 -0.650 -3.364 1.00 97.56 75 SER A CA 1
ATOM 628 C C . SER A 1 75 ? -7.908 -1.191 -4.421 1.00 97.56 75 SER A C 1
ATOM 630 O O . SER A 1 75 ? -8.289 -1.961 -5.297 1.00 97.56 75 SER A O 1
ATOM 632 N N . ASN A 1 76 ? -6.630 -0.811 -4.356 1.00 96.31 76 ASN A N 1
ATOM 633 C CA . ASN A 1 76 ? -5.620 -1.282 -5.295 1.00 96.31 76 ASN A CA 1
ATOM 634 C C . ASN A 1 76 ? -4.270 -1.408 -4.596 1.00 96.31 76 ASN A C 1
ATOM 636 O O . ASN A 1 76 ? -3.783 -0.430 -4.035 1.00 96.31 76 ASN A O 1
ATOM 640 N N . ILE A 1 77 ? -3.645 -2.584 -4.673 1.00 94.75 77 ILE A N 1
ATOM 641 C CA . ILE A 1 77 ? -2.234 -2.768 -4.326 1.00 94.75 77 ILE A CA 1
ATOM 642 C C . ILE A 1 77 ? -1.593 -3.809 -5.246 1.00 94.75 77 ILE A C 1
ATOM 644 O O . ILE A 1 77 ? -1.709 -5.018 -5.043 1.00 94.75 77 ILE A O 1
ATOM 648 N N . PHE A 1 78 ? -0.904 -3.334 -6.281 1.00 93.19 78 PHE A N 1
ATOM 649 C CA . PHE A 1 78 ? -0.265 -4.184 -7.280 1.00 93.19 78 PHE A CA 1
ATOM 650 C C . PHE A 1 78 ? 1.188 -3.786 -7.480 1.00 93.19 78 PHE A C 1
ATOM 652 O O . PHE A 1 78 ? 1.556 -2.619 -7.421 1.00 93.19 78 PHE A O 1
ATOM 659 N N . LEU A 1 79 ? 2.030 -4.781 -7.734 1.00 93.31 79 LEU A N 1
ATOM 660 C CA . LEU A 1 79 ? 3.450 -4.575 -7.978 1.00 93.31 79 LEU A CA 1
ATOM 661 C C . LEU A 1 79 ? 3.778 -4.941 -9.426 1.00 93.31 79 LEU A C 1
ATOM 663 O O . LEU A 1 79 ? 3.350 -6.013 -9.876 1.00 93.31 79 LEU A O 1
ATOM 667 N N . PRO A 1 80 ? 4.586 -4.131 -10.128 1.00 92.81 80 PRO A N 1
ATOM 668 C CA . PRO A 1 80 ? 5.262 -4.566 -11.340 1.00 92.81 80 PRO A CA 1
ATOM 669 C C . PRO A 1 80 ? 6.063 -5.849 -11.096 1.00 92.81 80 PRO A C 1
ATOM 671 O O . PRO A 1 80 ? 6.582 -6.077 -10.001 1.00 92.81 80 PRO A O 1
ATOM 674 N N . ARG A 1 81 ? 6.194 -6.692 -12.126 1.00 91.00 81 ARG A N 1
ATOM 675 C CA . ARG A 1 81 ? 6.803 -8.030 -12.008 1.00 91.00 81 ARG A CA 1
ATOM 676 C C . ARG A 1 81 ? 8.219 -8.005 -11.422 1.00 91.00 81 ARG A C 1
ATOM 678 O O . ARG A 1 81 ? 8.559 -8.879 -10.632 1.00 91.00 81 ARG A O 1
ATOM 685 N N . PHE A 1 82 ? 9.032 -7.009 -11.772 1.00 91.62 82 PHE A N 1
ATOM 686 C CA . PHE A 1 82 ? 10.405 -6.879 -11.267 1.00 91.62 82 PHE A CA 1
ATOM 687 C C . PHE A 1 82 ? 10.479 -6.537 -9.767 1.00 91.62 82 PHE A C 1
ATOM 689 O O . PHE A 1 82 ? 11.511 -6.766 -9.148 1.00 91.62 82 PHE A O 1
ATOM 696 N N . MET A 1 83 ? 9.383 -6.056 -9.169 1.00 93.62 83 MET A N 1
ATOM 697 C CA . MET A 1 83 ? 9.271 -5.775 -7.731 1.00 93.62 83 MET A CA 1
ATOM 698 C C . MET A 1 83 ? 8.695 -6.960 -6.935 1.00 93.62 83 MET A C 1
ATOM 700 O O . MET A 1 83 ? 8.440 -6.854 -5.731 1.00 93.62 83 MET A O 1
ATOM 704 N N . HIS A 1 84 ? 8.420 -8.096 -7.585 1.00 90.06 84 HIS A N 1
ATOM 705 C CA . HIS A 1 84 ? 7.897 -9.277 -6.896 1.00 90.06 84 HIS A CA 1
ATOM 706 C C . HIS A 1 84 ? 8.975 -9.920 -6.005 1.00 90.06 84 HIS A C 1
ATOM 708 O O . HIS A 1 84 ? 10.166 -9.662 -6.131 1.00 90.06 84 HIS A O 1
ATOM 714 N N . HIS A 1 85 ? 8.545 -10.789 -5.087 1.00 82.62 85 HIS A N 1
ATOM 715 C CA . HIS A 1 85 ? 9.411 -11.619 -4.227 1.00 82.62 85 HIS A CA 1
ATOM 716 C C . HIS A 1 85 ? 10.168 -10.927 -3.074 1.00 82.62 85 HIS A C 1
ATOM 718 O O . HIS A 1 85 ? 11.009 -11.563 -2.447 1.00 82.62 85 HIS A O 1
ATOM 724 N N . ARG A 1 86 ? 9.815 -9.689 -2.699 1.00 86.75 86 ARG A N 1
ATOM 725 C CA . ARG A 1 86 ? 10.381 -8.995 -1.514 1.00 86.75 86 ARG A CA 1
ATOM 726 C C . ARG A 1 86 ? 9.349 -8.546 -0.475 1.00 86.75 86 ARG A C 1
ATOM 728 O O . ARG A 1 86 ? 9.581 -7.607 0.273 1.00 86.75 86 ARG A O 1
ATOM 735 N N . ALA A 1 87 ? 8.171 -9.175 -0.465 1.00 91.75 87 ALA A N 1
ATOM 736 C CA . ALA A 1 87 ? 7.074 -8.840 0.454 1.00 91.75 87 ALA A CA 1
ATOM 737 C C . ALA A 1 87 ? 6.616 -7.358 0.433 1.00 91.75 87 ALA A C 1
ATOM 739 O O . ALA A 1 87 ? 5.881 -6.948 1.327 1.00 91.75 87 ALA A O 1
ATOM 740 N N . ILE A 1 88 ? 6.965 -6.585 -0.606 1.00 94.62 88 ILE A N 1
ATOM 741 C CA . ILE A 1 88 ? 6.761 -5.125 -0.674 1.00 94.62 88 ILE A CA 1
ATOM 742 C C . ILE A 1 88 ? 5.306 -4.734 -0.402 1.00 94.62 88 ILE A C 1
ATOM 744 O O . ILE A 1 88 ? 5.039 -3.881 0.438 1.00 94.62 88 ILE A O 1
ATOM 748 N N . GLY A 1 89 ? 4.350 -5.412 -1.044 1.00 94.38 89 GLY A N 1
ATOM 749 C CA . GLY A 1 89 ? 2.929 -5.120 -0.852 1.00 94.38 89 GLY A CA 1
ATOM 750 C C . GLY A 1 89 ? 2.457 -5.375 0.584 1.00 94.38 89 GLY A C 1
ATOM 751 O O . GLY A 1 89 ? 1.692 -4.589 1.129 1.00 94.38 89 GLY A O 1
ATOM 752 N N . LYS A 1 90 ? 2.963 -6.425 1.245 1.00 94.69 90 LYS A N 1
ATOM 753 C CA . LYS A 1 90 ? 2.598 -6.725 2.640 1.00 94.69 90 LYS A CA 1
ATOM 754 C C . LYS A 1 90 ? 3.170 -5.685 3.602 1.00 94.69 90 LYS A C 1
ATOM 756 O O . LYS A 1 90 ? 2.452 -5.213 4.475 1.00 94.69 90 LYS A O 1
ATOM 761 N N . HIS A 1 91 ? 4.430 -5.295 3.409 1.00 96.12 91 HIS A N 1
ATOM 762 C CA . HIS A 1 91 ? 5.054 -4.234 4.197 1.00 96.12 91 HIS A CA 1
ATOM 763 C C . HIS A 1 91 ? 4.338 -2.897 4.012 1.00 96.12 91 HIS A C 1
ATOM 765 O O . HIS A 1 91 ? 4.106 -2.195 4.989 1.00 96.12 91 HIS A O 1
ATOM 771 N N . MET A 1 92 ? 3.910 -2.581 2.791 1.00 96.69 92 MET A N 1
ATOM 772 C CA . MET A 1 92 ? 3.124 -1.383 2.519 1.00 96.69 92 MET A CA 1
ATOM 773 C C . MET A 1 92 ? 1.772 -1.399 3.242 1.00 96.69 92 MET A C 1
ATOM 775 O O . MET A 1 92 ? 1.444 -0.425 3.915 1.00 96.69 92 MET A O 1
ATOM 779 N N . ILE A 1 93 ? 1.031 -2.516 3.191 1.00 98.12 93 ILE A N 1
ATOM 780 C CA . ILE A 1 93 ? -0.207 -2.694 3.976 1.00 98.12 93 ILE A CA 1
ATOM 781 C C . ILE A 1 93 ? 0.085 -2.513 5.472 1.00 98.12 93 ILE A C 1
ATOM 783 O O . ILE A 1 93 ? -0.661 -1.824 6.160 1.00 98.12 93 ILE A O 1
ATOM 787 N N . GLY A 1 94 ? 1.186 -3.079 5.974 1.00 98.19 94 GLY A N 1
ATOM 788 C CA . GLY A 1 94 ? 1.587 -2.966 7.379 1.00 98.19 94 GLY A CA 1
ATOM 789 C C . GLY A 1 94 ? 1.914 -1.535 7.804 1.00 98.19 94 GLY A C 1
ATOM 790 O O . GLY A 1 94 ? 1.475 -1.093 8.865 1.00 98.19 94 GLY A O 1
ATOM 791 N N . ASN A 1 95 ? 2.623 -0.786 6.960 1.00 98.06 95 ASN A N 1
ATOM 792 C CA . ASN A 1 95 ? 2.935 0.620 7.200 1.00 98.06 95 ASN A CA 1
ATOM 793 C C . ASN A 1 95 ? 1.653 1.464 7.262 1.00 98.06 95 ASN A C 1
ATOM 795 O O . ASN A 1 95 ? 1.461 2.230 8.205 1.00 98.06 95 ASN A O 1
ATOM 799 N N . ILE A 1 96 ? 0.741 1.272 6.302 1.00 98.50 96 ILE A N 1
ATOM 800 C CA . ILE A 1 96 ? -0.550 1.976 6.264 1.00 98.50 96 ILE A CA 1
ATOM 801 C C . ILE A 1 96 ? -1.412 1.589 7.472 1.00 98.50 96 ILE A C 1
ATOM 803 O O . ILE A 1 96 ? -2.036 2.460 8.078 1.00 98.50 96 ILE A O 1
ATOM 807 N N . PHE A 1 97 ? -1.416 0.315 7.873 1.00 98.56 97 PHE A N 1
ATOM 808 C CA . PHE A 1 97 ? -2.115 -0.152 9.072 1.00 98.56 97 PHE A CA 1
ATOM 809 C C . PHE A 1 97 ? -1.596 0.543 10.333 1.00 98.56 97 PHE A C 1
ATOM 811 O O . PHE A 1 97 ? -2.391 1.034 11.133 1.00 98.56 97 PHE A O 1
ATOM 818 N N . GLY A 1 98 ? -0.271 0.646 10.487 1.00 97.94 98 GLY A N 1
ATOM 819 C CA . GLY A 1 98 ? 0.355 1.322 11.623 1.00 97.94 98 GLY A CA 1
ATOM 820 C C . GLY A 1 98 ? -0.087 2.781 11.761 1.00 97.94 98 GLY A C 1
ATOM 821 O O . GLY A 1 98 ? -0.487 3.199 12.848 1.00 97.94 98 GLY A O 1
ATOM 822 N N . ILE A 1 99 ? -0.086 3.531 10.655 1.00 97.69 99 ILE A N 1
ATOM 823 C CA . ILE A 1 99 ? -0.544 4.929 10.625 1.00 97.69 99 ILE A CA 1
ATOM 824 C C . ILE A 1 99 ? -2.039 5.015 10.913 1.00 97.69 99 ILE A C 1
ATOM 826 O O . ILE A 1 99 ? -2.451 5.806 11.758 1.00 97.69 99 ILE A O 1
ATOM 830 N N . SER A 1 100 ? -2.845 4.193 10.231 1.00 97.94 100 SER A N 1
ATOM 831 C CA . SER A 1 100 ? -4.304 4.186 10.387 1.00 97.94 100 SER A CA 1
ATOM 832 C C . SER A 1 100 ? -4.658 3.987 11.856 1.00 97.94 100 SER A C 1
ATOM 834 O O . SER A 1 100 ? -5.322 4.830 12.456 1.00 97.94 100 SER A O 1
ATOM 836 N N . LYS A 1 101 ? -4.073 2.966 12.486 1.00 97.31 101 LYS A N 1
ATOM 837 C CA . LYS A 1 101 ? -4.277 2.671 13.901 1.00 97.31 101 LYS A CA 1
ATOM 838 C C . LYS A 1 101 ? -3.814 3.804 14.821 1.00 97.31 101 LYS A C 1
ATOM 840 O O . LYS A 1 101 ? -4.542 4.157 15.745 1.00 97.31 101 LYS A O 1
ATOM 845 N N . GLN A 1 102 ? -2.638 4.394 14.583 1.00 96.62 102 GLN A N 1
ATOM 846 C CA . GLN A 1 102 ? -2.151 5.540 15.370 1.00 96.62 102 GLN A CA 1
ATOM 847 C C . GLN A 1 102 ? -3.101 6.741 15.311 1.00 96.62 102 GLN A C 1
ATOM 849 O O . GLN A 1 102 ? -3.239 7.459 16.296 1.00 96.62 102 GLN A O 1
ATOM 854 N N . GLN A 1 103 ? -3.764 6.941 14.173 1.00 96.94 103 GLN A N 1
ATOM 855 C CA . GLN A 1 103 ? -4.733 8.017 13.965 1.00 96.94 103 GLN A CA 1
ATOM 856 C C . GLN A 1 103 ? -6.168 7.625 14.368 1.00 96.94 103 GLN A C 1
ATOM 858 O O . GLN A 1 103 ? -7.086 8.438 14.248 1.00 96.94 103 GLN A O 1
ATOM 863 N N . GLY A 1 104 ? -6.383 6.398 14.857 1.00 97.56 104 GLY A N 1
ATOM 864 C CA . GLY A 1 104 ? -7.696 5.890 15.257 1.00 97.56 104 GLY A CA 1
ATOM 865 C C . GLY A 1 104 ? -8.618 5.540 14.086 1.00 97.56 104 GLY A C 1
ATOM 866 O O . GLY A 1 104 ? -9.830 5.703 14.217 1.00 97.56 104 GLY A O 1
ATOM 867 N N . TYR A 1 105 ? -8.045 5.111 12.959 1.00 98.56 105 TYR A N 1
ATOM 868 C CA . TYR A 1 105 ? -8.742 4.607 11.777 1.00 98.56 105 TYR A CA 1
ATOM 869 C C . TYR A 1 105 ? -8.591 3.090 11.661 1.00 98.56 105 TYR A C 1
ATOM 871 O O . TYR A 1 105 ? -7.504 2.547 11.877 1.00 98.56 105 TYR A O 1
ATOM 879 N N . ASP A 1 106 ? -9.660 2.431 11.228 1.00 98.62 106 ASP A N 1
ATOM 880 C CA . ASP A 1 106 ? -9.628 1.038 10.793 1.00 98.62 106 ASP A CA 1
ATOM 881 C C . ASP A 1 106 ? -9.109 0.934 9.353 1.00 98.62 106 ASP A C 1
ATOM 883 O O . ASP A 1 106 ? -9.407 1.788 8.514 1.00 98.62 106 ASP A O 1
ATOM 887 N N . LEU A 1 107 ? -8.357 -0.126 9.046 1.00 98.75 107 LEU A N 1
ATOM 888 C CA . LEU A 1 107 ? -7.875 -0.401 7.691 1.00 98.75 107 LEU A CA 1
ATOM 889 C C . LEU A 1 107 ? -8.628 -1.576 7.071 1.00 98.75 107 LEU A C 1
ATOM 891 O O . LEU A 1 107 ? -8.651 -2.676 7.625 1.00 98.75 107 LEU A O 1
ATOM 895 N N . PHE A 1 108 ? -9.137 -1.357 5.867 1.00 98.56 108 PHE A N 1
ATOM 896 C CA . PHE A 1 108 ? -9.773 -2.366 5.037 1.00 98.56 108 PHE A CA 1
ATOM 897 C C . PHE A 1 108 ? -9.035 -2.509 3.710 1.00 98.56 108 PHE A C 1
ATOM 899 O O . PHE A 1 108 ? -8.502 -1.539 3.170 1.00 98.56 108 PHE A O 1
ATOM 906 N N . ILE A 1 109 ? -9.036 -3.724 3.171 1.00 98.31 109 ILE A N 1
ATOM 907 C CA . ILE A 1 109 ? -8.742 -3.969 1.759 1.00 98.31 109 ILE A CA 1
ATOM 908 C C . ILE A 1 109 ? -10.065 -4.355 1.109 1.00 98.31 109 ILE A C 1
ATOM 910 O O . ILE A 1 109 ? -10.752 -5.236 1.626 1.00 98.31 109 ILE A O 1
ATOM 914 N N . VAL A 1 110 ? -10.420 -3.673 0.025 1.00 97.75 110 VAL A N 1
ATOM 915 C CA . VAL A 1 110 ? -11.718 -3.769 -0.662 1.00 97.75 110 VAL A CA 1
ATOM 916 C C . VAL A 1 110 ? -11.509 -4.036 -2.154 1.00 97.75 110 VAL A C 1
ATOM 918 O O . VAL A 1 110 ? -10.369 -4.005 -2.624 1.00 97.75 110 VAL A O 1
ATOM 921 N N . ASP A 1 111 ? -12.592 -4.311 -2.884 1.00 95.44 111 ASP A N 1
ATOM 922 C CA . ASP A 1 111 ? -12.591 -4.574 -4.331 1.00 95.44 111 ASP A CA 1
ATOM 923 C C . ASP A 1 111 ? -11.611 -5.698 -4.741 1.00 95.44 111 ASP A C 1
ATOM 925 O O . ASP A 1 111 ? -11.004 -5.691 -5.819 1.00 95.44 111 ASP A O 1
ATOM 929 N N . MET A 1 112 ? -11.392 -6.676 -3.854 1.00 94.44 112 MET A N 1
ATOM 930 C CA . MET A 1 112 ? -10.404 -7.728 -4.071 1.00 94.44 112 MET A CA 1
ATOM 931 C C . MET A 1 112 ? -10.920 -8.827 -4.995 1.00 94.44 112 MET A C 1
ATOM 933 O O . MET A 1 112 ? -12.009 -9.367 -4.837 1.00 94.44 112 MET A O 1
ATOM 937 N N . VAL A 1 113 ? -10.043 -9.319 -5.870 1.00 93.31 113 VAL A N 1
ATOM 938 C CA . VAL A 1 113 ? -10.270 -10.619 -6.514 1.00 93.31 113 VAL A CA 1
ATOM 939 C C . VAL A 1 113 ? -10.243 -11.749 -5.476 1.00 93.31 113 VAL A C 1
ATOM 941 O O . VAL A 1 113 ? -9.427 -11.739 -4.549 1.00 93.31 113 VAL A O 1
ATOM 944 N N . ASN A 1 114 ? -11.063 -12.785 -5.683 1.00 93.81 114 ASN A N 1
ATOM 945 C CA . ASN A 1 114 ? -11.231 -13.901 -4.740 1.00 93.81 114 ASN A CA 1
ATOM 946 C C . ASN A 1 114 ? -9.900 -14.556 -4.308 1.00 93.81 114 ASN A C 1
ATOM 948 O O . ASN A 1 114 ? -9.696 -14.885 -3.142 1.00 93.81 114 ASN A O 1
ATOM 952 N N . SE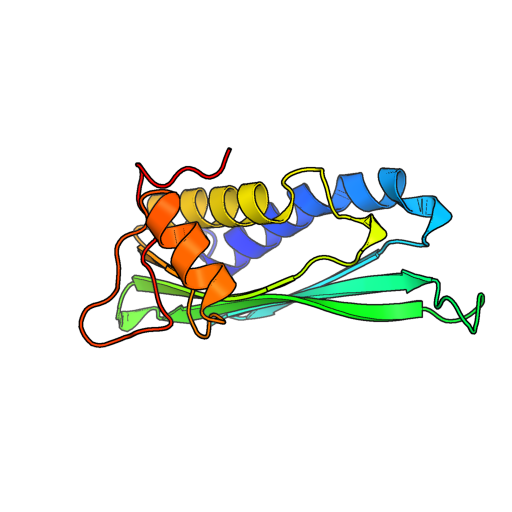R A 1 115 ? -8.937 -14.699 -5.225 1.00 93.50 115 SER A N 1
ATOM 953 C CA . SER A 1 115 ? -7.624 -15.279 -4.901 1.00 93.50 115 SER A CA 1
ATOM 954 C C . SER A 1 115 ? -6.813 -14.426 -3.920 1.00 93.50 115 SER A C 1
ATOM 956 O O . SER A 1 115 ? -6.001 -14.954 -3.157 1.00 93.50 115 SER A O 1
ATOM 958 N N . PHE A 1 116 ? -7.001 -13.106 -3.918 1.00 94.19 116 PHE A N 1
ATOM 959 C CA . PHE A 1 116 ? -6.375 -12.228 -2.941 1.00 94.19 116 PHE A CA 1
ATOM 960 C C . PHE A 1 116 ? -7.149 -12.224 -1.623 1.00 94.19 116 PHE A C 1
ATOM 962 O O . PHE A 1 116 ? -6.522 -12.417 -0.582 1.00 94.19 116 PHE A O 1
ATOM 969 N N . TYR A 1 117 ? -8.482 -12.163 -1.679 1.00 96.12 117 TYR A N 1
ATOM 970 C CA . TYR A 1 117 ? -9.358 -12.308 -0.514 1.00 96.12 117 TYR A CA 1
ATOM 971 C C . TYR A 1 117 ? -9.026 -13.571 0.300 1.00 96.12 117 TYR A C 1
ATOM 973 O O . TYR A 1 117 ? -8.665 -13.479 1.474 1.00 96.12 117 TYR A O 1
ATOM 981 N N . CYS A 1 118 ? -9.010 -14.754 -0.332 1.00 95.62 118 CYS A N 1
ATOM 982 C CA . CYS A 1 118 ? -8.690 -16.011 0.354 1.00 95.62 118 CYS A CA 1
ATOM 983 C C . CYS A 1 118 ? -7.295 -15.998 1.000 1.00 95.62 118 CYS A C 1
ATOM 985 O O . CYS A 1 118 ? -7.107 -16.568 2.076 1.00 95.62 118 CYS A O 1
ATOM 987 N N . ARG A 1 119 ? -6.308 -15.338 0.375 1.00 95.31 119 ARG A N 1
ATOM 988 C CA . ARG A 1 119 ? -4.964 -15.190 0.957 1.00 95.31 119 ARG A CA 1
ATOM 989 C C . ARG A 1 119 ? -4.975 -14.304 2.198 1.00 95.31 119 ARG A C 1
ATOM 991 O O . ARG A 1 119 ? -4.234 -14.604 3.128 1.00 95.31 119 ARG A O 1
ATOM 998 N N . MET A 1 120 ? -5.783 -13.246 2.224 1.00 97.00 120 MET A N 1
ATOM 999 C CA . MET A 1 120 ? -5.907 -12.370 3.392 1.00 97.00 120 MET A CA 1
ATOM 1000 C C . MET A 1 120 ? -6.646 -13.057 4.542 1.00 97.00 120 MET A C 1
ATOM 1002 O O . MET A 1 120 ? -6.174 -13.003 5.678 1.00 97.00 120 MET A O 1
ATOM 1006 N N . ILE A 1 121 ? -7.713 -13.807 4.252 1.00 97.25 121 ILE A N 1
ATOM 1007 C CA . ILE A 1 121 ? -8.382 -14.662 5.246 1.00 97.25 121 ILE A CA 1
ATOM 1008 C C . ILE A 1 121 ? -7.409 -15.695 5.822 1.00 97.25 121 ILE A C 1
ATOM 1010 O O . ILE A 1 121 ? -7.277 -15.812 7.037 1.00 97.25 121 ILE A O 1
ATOM 1014 N N . GLY A 1 122 ? -6.646 -16.388 4.969 1.00 97.00 122 GLY A N 1
ATOM 1015 C CA . GLY A 1 122 ? -5.614 -17.335 5.408 1.00 97.00 122 GLY A CA 1
ATOM 1016 C C . GLY A 1 122 ? -4.486 -16.699 6.234 1.00 97.00 122 GLY A C 1
ATOM 1017 O O . GLY A 1 122 ? -3.729 -17.411 6.890 1.00 97.00 122 GLY A O 1
ATOM 1018 N N . ARG A 1 123 ? -4.377 -15.365 6.226 1.00 96.62 123 ARG A N 1
ATOM 1019 C CA . ARG A 1 123 ? -3.447 -14.577 7.047 1.00 96.62 123 ARG A CA 1
ATOM 1020 C C . ARG A 1 123 ? -4.082 -14.037 8.327 1.00 96.62 123 ARG A C 1
ATOM 1022 O O . ARG A 1 123 ? -3.392 -13.347 9.065 1.00 96.62 123 ARG A O 1
ATOM 1029 N N . GLY A 1 124 ? -5.348 -14.335 8.609 1.00 97.75 124 GLY A N 1
ATOM 1030 C CA . GLY A 1 124 ? -6.037 -13.860 9.809 1.00 97.75 124 GLY A CA 1
ATOM 1031 C C . GLY A 1 124 ? -6.579 -12.433 9.699 1.00 97.75 124 GLY A C 1
ATOM 1032 O O . GLY A 1 124 ? -6.727 -11.770 10.723 1.00 97.75 124 GLY A O 1
ATOM 1033 N N . ALA A 1 125 ? -6.834 -11.933 8.485 1.00 98.12 125 ALA A N 1
ATOM 1034 C CA . ALA A 1 125 ? -7.699 -10.767 8.297 1.00 98.12 125 ALA A CA 1
ATOM 1035 C C . ALA A 1 125 ? -9.164 -11.142 8.579 1.00 98.12 125 ALA A C 1
ATOM 1037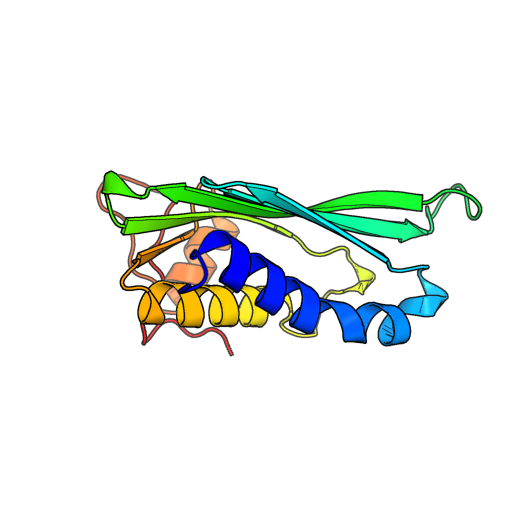 O O . ALA A 1 125 ? -9.561 -12.290 8.353 1.00 98.12 125 ALA A O 1
ATOM 1038 N N . LEU A 1 126 ? -9.966 -10.194 9.070 1.00 97.94 126 LEU A N 1
ATOM 1039 C CA . LEU A 1 126 ? -11.379 -10.449 9.363 1.00 97.94 126 LEU A CA 1
ATOM 1040 C C . LEU A 1 126 ? -12.236 -10.220 8.114 1.00 97.94 126 LEU A C 1
ATOM 1042 O O . LEU A 1 126 ? -12.086 -9.180 7.476 1.00 97.94 126 LEU A O 1
ATOM 1046 N N . PRO A 1 127 ? -13.148 -11.139 7.759 1.00 97.12 127 PRO A N 1
ATOM 1047 C CA . PRO A 1 127 ? -14.095 -10.903 6.677 1.00 97.12 127 PRO A CA 1
ATOM 1048 C C . PRO A 1 127 ? -15.100 -9.810 7.059 1.00 97.12 127 PRO A C 1
ATOM 1050 O O . PRO A 1 127 ? -15.580 -9.767 8.195 1.00 97.12 127 PRO A O 1
ATOM 1053 N N . CYS A 1 128 ? -15.468 -8.962 6.101 1.00 94.25 128 CYS A N 1
ATOM 1054 C CA . CYS A 1 128 ? -16.557 -8.005 6.280 1.00 94.25 128 CYS A CA 1
ATOM 1055 C C . CYS A 1 128 ? -17.919 -8.703 6.116 1.00 94.25 128 CYS A C 1
ATOM 1057 O O . CYS A 1 128 ? -18.147 -9.443 5.161 1.00 94.25 128 CYS A O 1
ATOM 1059 N N . ILE A 1 129 ? -18.858 -8.472 7.040 1.00 88.31 129 ILE A N 1
ATOM 1060 C CA . ILE A 1 129 ? -20.189 -9.095 6.973 1.00 88.31 129 ILE A CA 1
ATOM 1061 C C . ILE A 1 129 ? -20.937 -8.574 5.741 1.00 88.31 129 ILE A C 1
ATOM 1063 O O . ILE A 1 129 ? -21.128 -7.370 5.593 1.00 88.31 129 ILE A O 1
ATOM 1067 N N . GLY A 1 130 ? -21.396 -9.490 4.886 1.00 84.38 130 GLY A N 1
ATOM 1068 C CA . GLY A 1 130 ? -22.146 -9.150 3.673 1.00 84.38 130 GLY A CA 1
ATOM 1069 C C . GLY A 1 130 ? -21.289 -8.653 2.504 1.00 84.38 130 GLY A C 1
ATOM 1070 O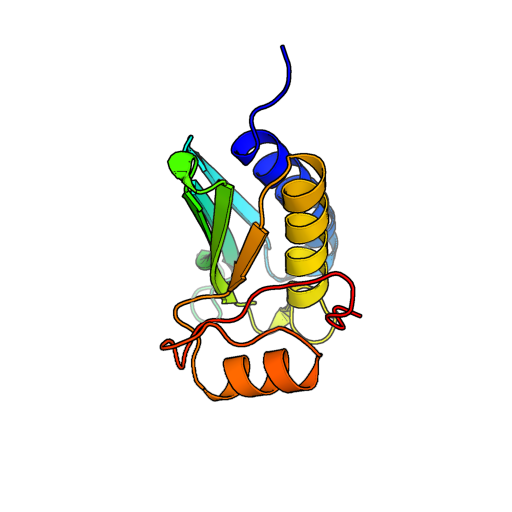 O . GLY A 1 130 ? -21.862 -8.189 1.526 1.00 84.38 130 GLY A O 1
ATOM 1071 N N . CYS A 1 131 ? -19.959 -8.770 2.593 1.00 86.06 131 CYS A N 1
ATOM 1072 C CA . CYS A 1 131 ? -19.010 -8.423 1.534 1.00 86.06 131 CYS A CA 1
ATOM 1073 C C . CYS A 1 131 ? -18.105 -9.633 1.261 1.00 86.06 131 CYS A C 1
ATOM 1075 O O . CYS A 1 131 ? -17.473 -10.146 2.185 1.00 86.06 131 CYS A O 1
ATOM 1077 N N . ASP A 1 132 ? -18.042 -10.109 0.021 1.00 87.12 132 ASP A N 1
ATOM 1078 C CA . ASP A 1 132 ? -17.224 -11.263 -0.382 1.00 87.12 132 ASP A CA 1
ATOM 1079 C C . ASP A 1 132 ? -15.858 -10.874 -0.978 1.00 87.12 132 ASP A C 1
ATOM 1081 O O . ASP A 1 132 ? -15.043 -11.741 -1.296 1.00 87.12 132 ASP A O 1
ATOM 1085 N N . ASP A 1 133 ? -15.575 -9.577 -1.053 1.00 93.81 133 ASP A N 1
ATOM 1086 C CA . ASP A 1 133 ? -14.374 -8.983 -1.643 1.00 93.81 133 ASP A CA 1
ATOM 1087 C C . ASP A 1 133 ? -13.680 -7.965 -0.718 1.00 93.81 133 ASP A C 1
ATOM 1089 O O . ASP A 1 133 ? -12.799 -7.222 -1.159 1.00 93.81 133 ASP A O 1
ATOM 1093 N N . ALA A 1 134 ? -14.031 -7.959 0.575 1.00 97.44 134 ALA A N 1
ATOM 1094 C CA . ALA A 1 134 ? -13.489 -7.030 1.562 1.00 97.44 134 ALA A CA 1
ATOM 1095 C C . ALA A 1 134 ? -13.070 -7.710 2.872 1.00 97.44 134 ALA A C 1
AT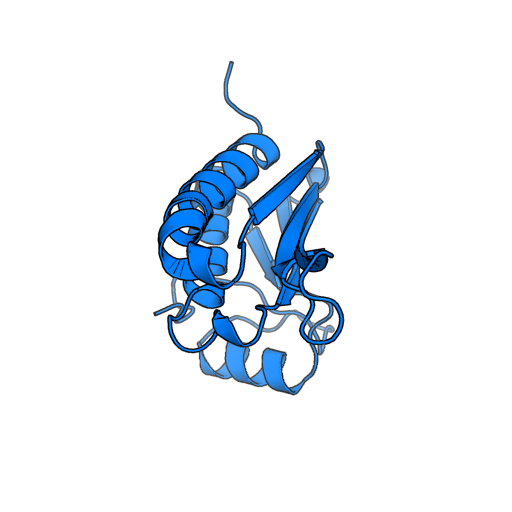OM 1097 O O . ALA A 1 134 ? -13.768 -8.573 3.412 1.00 97.44 134 ALA A O 1
ATOM 1098 N N . VAL A 1 135 ? -11.930 -7.276 3.414 1.00 98.19 135 VAL A N 1
ATOM 1099 C CA . VAL A 1 135 ? -11.420 -7.716 4.721 1.00 98.19 135 VAL A CA 1
ATOM 1100 C C . VAL A 1 135 ? -10.910 -6.542 5.546 1.00 98.19 135 VAL A C 1
ATOM 1102 O O . VAL A 1 135 ? -10.354 -5.586 5.004 1.00 98.19 135 VAL A O 1
ATOM 1105 N N . GLN A 1 136 ? -11.033 -6.645 6.866 1.00 98.44 136 GLN A N 1
ATOM 1106 C CA . GLN A 1 136 ? -10.377 -5.754 7.817 1.00 98.44 136 GLN A CA 1
ATOM 1107 C C . GLN A 1 136 ? -8.994 -6.297 8.178 1.00 98.44 136 GLN A C 1
ATOM 1109 O O . GLN A 1 136 ? -8.831 -7.476 8.513 1.00 98.44 136 GLN A O 1
ATOM 1114 N N . ILE A 1 137 ? -7.998 -5.417 8.150 1.00 98.56 137 ILE A N 1
ATOM 1115 C CA . ILE A 1 137 ? -6.665 -5.692 8.677 1.00 98.56 137 ILE A CA 1
ATOM 1116 C C . ILE A 1 137 ? -6.679 -5.426 10.176 1.00 98.56 137 ILE A C 1
ATOM 1118 O O . ILE A 1 137 ? -7.069 -4.347 10.618 1.00 98.56 137 ILE A O 1
ATOM 1122 N N . ILE A 1 138 ? -6.242 -6.416 10.948 1.00 98.25 138 ILE A N 1
ATOM 1123 C CA . ILE A 1 138 ? -6.171 -6.357 12.409 1.00 98.25 138 ILE A CA 1
ATOM 1124 C C . ILE A 1 138 ? -4.763 -6.713 12.889 1.00 98.25 138 ILE A C 1
ATOM 1126 O O . ILE A 1 138 ? -3.913 -7.152 12.116 1.00 98.25 138 ILE A O 1
ATOM 1130 N N . GLU A 1 139 ? -4.509 -6.568 14.187 1.00 97.06 139 GLU A N 1
ATOM 1131 C CA . GLU A 1 139 ? -3.195 -6.785 14.804 1.00 97.06 139 GLU A CA 1
ATOM 1132 C C . GLU A 1 139 ? -2.638 -8.188 14.564 1.00 97.06 139 GLU A C 1
ATOM 1134 O O . GLU A 1 139 ? -1.424 -8.370 14.493 1.00 97.06 139 GLU A O 1
ATOM 1139 N N . THR A 1 140 ? -3.518 -9.181 14.454 1.00 96.81 140 THR A N 1
ATOM 1140 C CA . THR A 1 140 ? -3.139 -10.578 14.229 1.00 96.81 140 THR A CA 1
ATOM 1141 C C . THR A 1 140 ? -3.043 -10.944 12.751 1.00 96.81 140 THR A C 1
ATOM 1143 O O . THR A 1 140 ? -2.704 -12.085 12.440 1.00 96.81 140 THR A O 1
ATOM 1146 N N . THR A 1 141 ? -3.336 -10.019 11.828 1.00 98.00 141 THR A N 1
ATOM 1147 C CA . THR A 1 141 ? -3.165 -10.270 10.396 1.00 98.00 141 THR A CA 1
ATOM 1148 C C . THR A 1 141 ? -1.679 -10.401 10.063 1.00 98.00 141 THR A C 1
ATOM 1150 O O . THR A 1 141 ? -0.883 -9.485 10.259 1.00 98.00 141 THR A O 1
ATOM 1153 N N . ASN A 1 142 ? -1.293 -11.552 9.518 1.00 96.50 142 ASN A N 1
ATOM 1154 C CA . ASN A 1 142 ? 0.084 -11.857 9.166 1.00 96.50 142 ASN A CA 1
ATOM 1155 C C . ASN A 1 142 ? 0.525 -11.105 7.893 1.00 96.50 142 ASN A C 1
ATOM 1157 O O . ASN A 1 142 ? 0.246 -11.535 6.764 1.00 96.50 142 ASN A O 1
ATOM 1161 N N . LEU A 1 143 ? 1.265 -10.012 8.096 1.00 92.81 143 LEU A N 1
ATOM 1162 C CA . LEU A 1 143 ? 1.867 -9.169 7.056 1.00 92.81 143 LEU A CA 1
ATOM 1163 C C . LEU A 1 143 ? 3.394 -9.351 6.921 1.00 92.81 143 LEU A C 1
ATOM 1165 O O . LEU A 1 143 ? 4.033 -8.575 6.208 1.00 92.81 143 LEU A O 1
ATOM 1169 N N . SER A 1 144 ? 3.981 -10.375 7.556 1.00 80.06 144 SER A N 1
ATOM 1170 C CA . SER A 1 144 ? 5.377 -10.786 7.334 1.00 80.06 144 SER A CA 1
ATOM 1171 C C . SER A 1 144 ? 5.513 -11.743 6.155 1.00 80.06 144 SER A C 1
ATOM 1173 O O . SER A 1 144 ? 4.528 -12.416 5.741 1.00 80.06 144 SER A O 1
#

Sequence (144 aa):
MDKMIHQLIEETVSSYLHPFQEDYKDQAFDFSIDSYFNGVEVTVYYKNEYKPDETTPFVLLRLSILHDCKQVHISNIFLPRFMHHRAIGKHMIGNIFGISKQQGYDLFIVDMVNSFYCRMIGRGALPCIGCDDAVQIIETTNLS

Foldseek 3Di:
DDDQLQVQLVVLVCVLCVVVCVVCVVQNWDWDWDTDNFWIWIWIWGADPVHRVDIDIDTQWIWTADPVQLEIETADHDDDPVPPDPLSSLVSLVSSCVSSVVVPHWYKYFNADQVVLVVQVVQVWADDVPHNGMTTDDPSRDSD

Secondary structure (DSSP, 8-state):
-PPPHHHHHHHHHHHHHTHHHHHTGGGT-EEEEEEETTEEEEEEEEE-SS-TTSEEEEEEEEEEEETTTTEEEEEEE---GGGTTS-HHHHHHHHHHHHHHHTT-EEEE-S--HHHHHHHHTTTPEEPTT-SS-EEE-TTS---

Radius of gyration: 15.6 Å; chains: 1; bounding box: 40×39×42 Å

pLDDT: mean 95.09, std 5.32, range [53.69, 98.75]

Organism: NCBI:txid2838416